Protein AF-A0A2E3D069-F1 (afdb_monomer_lite)

Foldseek 3Di:
DADDPVRLLVQLVDPVSVVCQVPDDVVSCVHPDPLSNLVSVLVVLVVLLVVLVVVLVVLQVLLVVLLVVLVVVQVVVVVVVDPDWQWHWDWDQDVNDIDTFIWGWDQDPVRDTDTDTDDADPLGHDLVSLVVRTPDDVNSVSVVVSRVSVSVSNVVSVVSVVVSVVSCPPPSNPDDSDD

Structure (mmCIF, N/CA/C/O backbone):
data_AF-A0A2E3D069-F1
#
_entry.id   AF-A0A2E3D069-F1
#
loop_
_atom_site.group_PDB
_atom_site.id
_atom_site.type_symbol
_atom_site.label_atom_id
_atom_site.label_alt_id
_atom_site.label_comp_id
_atom_site.label_asym_id
_atom_site.label_entity_id
_atom_site.label_seq_id
_atom_site.pdbx_PDB_ins_code
_atom_site.Cartn_x
_atom_site.Cartn_y
_atom_site.Cartn_z
_atom_site.occupancy
_atom_site.B_iso_or_equiv
_atom_site.auth_seq_id
_atom_site.auth_comp_id
_atom_site.auth_asym_id
_atom_site.auth_atom_id
_atom_site.pdbx_PDB_model_num
ATOM 1 N N . MET A 1 1 ? -34.847 3.005 33.069 1.00 53.94 1 MET A N 1
ATOM 2 C CA . MET A 1 1 ? -35.189 2.008 32.032 1.00 53.94 1 MET A CA 1
ATOM 3 C C . MET A 1 1 ? -33.927 1.228 31.730 1.00 53.94 1 MET A C 1
ATOM 5 O O . MET A 1 1 ? -32.930 1.850 31.401 1.00 53.94 1 MET A O 1
ATOM 9 N N . THR A 1 2 ? -33.931 -0.090 31.903 1.00 64.56 2 THR A N 1
ATOM 10 C CA . THR A 1 2 ? -32.819 -0.951 31.477 1.00 64.56 2 THR A CA 1
ATOM 11 C C . THR A 1 2 ? -32.948 -1.209 29.981 1.00 64.56 2 THR A C 1
ATOM 13 O O . THR A 1 2 ? -33.916 -1.840 29.565 1.00 64.56 2 THR A O 1
ATOM 16 N N . LEU A 1 3 ? -32.005 -0.697 29.188 1.00 68.12 3 LEU A N 1
ATOM 17 C CA . LEU A 1 3 ? -31.905 -1.015 27.762 1.00 68.12 3 LEU A CA 1
ATOM 18 C C . LEU A 1 3 ? -31.571 -2.502 27.604 1.00 68.12 3 LEU A C 1
ATOM 20 O O . LEU A 1 3 ? -30.709 -3.021 28.317 1.00 68.12 3 LEU A O 1
ATOM 24 N N . SER A 1 4 ? -32.230 -3.189 26.675 1.00 77.75 4 SER A N 1
ATOM 25 C CA . SER A 1 4 ? -31.816 -4.539 26.291 1.00 77.75 4 SER A CA 1
ATOM 26 C C . SER A 1 4 ? -30.457 -4.510 25.576 1.00 77.75 4 SER A C 1
ATOM 28 O O . SER A 1 4 ? -30.042 -3.493 25.013 1.00 77.75 4 SER A O 1
ATOM 30 N N . ASN A 1 5 ? -29.757 -5.648 25.551 1.00 73.38 5 ASN A N 1
ATOM 31 C CA . ASN A 1 5 ? -28.465 -5.758 24.865 1.00 73.38 5 ASN A CA 1
ATOM 32 C C . ASN A 1 5 ? -28.565 -5.474 23.353 1.00 73.38 5 ASN A C 1
ATOM 34 O O . ASN A 1 5 ? -27.615 -4.961 22.767 1.00 73.38 5 ASN A O 1
ATOM 38 N N . GLU A 1 6 ? -29.692 -5.789 22.708 1.00 77.88 6 GLU A N 1
ATOM 39 C CA . GLU A 1 6 ? -29.909 -5.493 21.284 1.00 77.88 6 GLU A CA 1
ATOM 40 C C . GLU A 1 6 ? -30.123 -3.999 21.034 1.00 77.88 6 GLU A C 1
ATOM 42 O O . GLU A 1 6 ? -29.502 -3.436 20.130 1.00 77.88 6 GLU A O 1
ATOM 47 N N . GLU A 1 7 ? -30.924 -3.332 21.867 1.00 78.56 7 GLU A N 1
ATOM 48 C CA . GLU A 1 7 ? -31.141 -1.883 21.782 1.00 78.56 7 GLU A CA 1
ATOM 49 C C . GLU A 1 7 ? -29.843 -1.113 22.033 1.00 78.56 7 GLU A C 1
ATOM 51 O O . GLU A 1 7 ? -29.509 -0.190 21.286 1.00 78.56 7 GLU A O 1
ATOM 56 N N . LEU A 1 8 ? -29.068 -1.535 23.037 1.00 79.88 8 LEU A N 1
ATOM 57 C CA . LEU A 1 8 ? -27.784 -0.922 23.349 1.00 79.88 8 LEU A CA 1
ATOM 58 C C . LEU A 1 8 ? -26.775 -1.129 22.208 1.00 79.88 8 LEU A C 1
ATOM 60 O O . LEU A 1 8 ? -26.108 -0.176 21.815 1.00 79.88 8 LEU A O 1
ATOM 64 N N . ASN A 1 9 ? -26.721 -2.313 21.590 1.00 78.69 9 ASN A N 1
ATOM 65 C CA . ASN A 1 9 ? -25.898 -2.537 20.394 1.00 78.69 9 ASN A CA 1
ATOM 66 C C . ASN A 1 9 ? -26.333 -1.660 19.209 1.00 78.69 9 ASN A C 1
ATOM 68 O O . ASN A 1 9 ? -25.482 -1.141 18.484 1.00 78.69 9 ASN A O 1
ATOM 72 N N . GLY A 1 10 ? -27.638 -1.467 19.003 1.00 80.81 10 GLY A N 1
ATOM 73 C CA . GLY A 1 10 ? -28.161 -0.577 17.963 1.00 80.81 10 GLY A CA 1
ATOM 74 C C . GLY A 1 10 ? -27.783 0.890 18.186 1.00 80.81 10 GLY A C 1
ATOM 75 O O . GLY A 1 10 ? -27.495 1.604 17.226 1.00 80.81 10 GLY A O 1
ATOM 76 N N . ILE A 1 11 ? -27.734 1.332 19.446 1.00 82.19 11 ILE A N 1
ATOM 77 C CA . ILE A 1 11 ? -27.280 2.675 19.828 1.00 82.19 11 ILE A CA 1
ATOM 78 C C . ILE A 1 11 ? -25.766 2.816 19.636 1.00 82.19 11 ILE A C 1
ATOM 80 O O . ILE A 1 11 ? -25.322 3.793 19.044 1.00 82.19 11 ILE A O 1
ATOM 84 N N . LEU A 1 12 ? -24.974 1.841 20.091 1.00 83.19 12 LEU A N 1
ATOM 85 C CA . LEU A 1 12 ? -23.509 1.901 20.038 1.00 83.19 12 LEU A CA 1
ATOM 86 C C . LEU A 1 12 ? -22.947 1.817 18.608 1.00 83.19 12 LEU A C 1
ATOM 88 O O . LEU A 1 12 ? -21.866 2.339 18.351 1.00 83.19 12 LEU A O 1
ATOM 92 N N . ASN A 1 13 ? -23.676 1.209 17.666 1.00 82.56 13 ASN A N 1
ATOM 93 C CA . ASN A 1 13 ? -23.287 1.176 16.251 1.00 82.56 13 ASN A CA 1
ATOM 94 C C . ASN A 1 13 ? -23.649 2.462 15.475 1.00 82.56 13 ASN A C 1
ATOM 96 O O . ASN A 1 13 ? -23.194 2.630 14.343 1.00 82.56 13 ASN A O 1
ATOM 100 N N . ASP A 1 14 ? -24.433 3.373 16.061 1.00 87.00 14 ASP A N 1
ATOM 101 C CA . ASP A 1 14 ? -24.798 4.665 15.470 1.00 87.00 14 ASP A CA 1
ATOM 102 C C . ASP A 1 14 ? -24.147 5.807 16.261 1.00 87.00 14 ASP A C 1
ATOM 104 O O . ASP A 1 14 ? -24.559 6.138 17.373 1.00 87.00 14 ASP A O 1
ATOM 108 N N . GLY A 1 15 ? -23.148 6.460 15.662 1.00 84.25 15 GLY A N 1
ATOM 109 C CA . GLY A 1 15 ? -22.384 7.520 16.324 1.00 84.25 15 GLY A CA 1
ATOM 110 C C . GLY A 1 15 ? -23.232 8.689 16.841 1.00 84.25 15 GLY A C 1
ATOM 111 O O . GLY A 1 15 ? -22.869 9.297 17.845 1.00 84.25 15 GLY A O 1
ATOM 112 N N . ARG A 1 16 ? -24.381 8.991 16.216 1.00 88.44 16 ARG A N 1
ATOM 113 C CA . ARG A 1 16 ? -25.272 10.069 16.681 1.00 88.44 16 ARG A CA 1
ATOM 114 C C . ARG A 1 16 ? -26.056 9.649 17.918 1.00 88.44 16 ARG A C 1
ATOM 116 O O . ARG A 1 16 ? -26.187 10.434 18.852 1.00 88.44 16 ARG A O 1
ATOM 123 N N . LYS A 1 17 ? -26.552 8.409 17.943 1.00 89.25 17 LYS A N 1
ATOM 124 C CA . LYS A 1 17 ? -27.275 7.864 19.102 1.00 89.25 17 LYS A CA 1
ATOM 125 C C . LYS A 1 17 ? -26.336 7.629 20.281 1.00 89.25 17 LYS A C 1
ATOM 127 O O . LYS A 1 17 ? -26.701 7.939 21.411 1.00 89.25 17 LYS A O 1
ATOM 132 N N . ALA A 1 18 ? -25.125 7.138 20.017 1.00 88.31 18 ALA A N 1
ATOM 133 C CA . ALA A 1 18 ? -24.091 6.975 21.031 1.00 88.31 18 ALA A CA 1
ATOM 134 C C . ALA A 1 18 ? -23.727 8.317 21.690 1.00 88.31 18 ALA A C 1
ATOM 136 O O . ALA A 1 18 ? -23.640 8.382 22.915 1.00 88.31 18 ALA A O 1
ATOM 137 N N . LEU A 1 19 ? -23.585 9.392 20.901 1.00 90.38 19 LEU A N 1
ATOM 138 C CA . LEU A 1 19 ? -23.349 10.742 21.422 1.00 90.38 19 LEU A CA 1
ATOM 139 C C . LEU A 1 19 ? -24.520 11.239 22.280 1.00 90.38 19 LEU A C 1
ATOM 141 O O . LEU A 1 19 ? -24.304 11.668 23.408 1.00 90.38 19 LEU A O 1
ATOM 145 N N . ALA A 1 20 ? -25.756 11.114 21.787 1.00 90.31 20 ALA A N 1
ATOM 146 C CA . ALA A 1 20 ? -26.941 11.533 22.534 1.00 90.31 20 ALA A CA 1
ATOM 147 C C . ALA A 1 20 ? -27.056 10.813 23.892 1.00 90.31 20 ALA A C 1
ATOM 149 O O . ALA A 1 20 ? -27.319 11.448 24.910 1.00 90.31 20 ALA A O 1
ATOM 150 N N . LEU A 1 21 ? -26.788 9.502 23.937 1.00 89.25 21 LEU A N 1
ATOM 151 C CA . LEU A 1 21 ? -26.769 8.734 25.188 1.00 89.25 21 LEU A CA 1
ATOM 152 C C . LEU A 1 21 ? -25.611 9.156 26.115 1.00 89.25 21 LEU A C 1
ATOM 154 O O . LEU A 1 21 ? -25.769 9.202 27.341 1.00 89.25 21 LEU A O 1
ATOM 158 N N . ALA A 1 22 ? -24.446 9.482 25.549 1.00 89.19 22 ALA A N 1
ATOM 159 C CA . ALA A 1 22 ? -23.298 9.973 26.307 1.00 89.19 22 ALA A CA 1
ATOM 160 C C . ALA A 1 22 ? -23.571 11.339 26.965 1.00 89.19 22 ALA A C 1
ATOM 162 O O . ALA A 1 22 ? -23.130 11.556 28.093 1.00 89.19 22 ALA A O 1
ATOM 163 N N . GLU A 1 23 ? -24.340 12.214 26.313 1.00 92.31 23 GLU A N 1
ATOM 164 C CA . GLU A 1 23 ? -24.699 13.556 26.803 1.00 92.31 23 GLU A CA 1
ATOM 165 C C . GLU A 1 23 ? -25.976 13.596 27.665 1.00 92.31 23 GLU A C 1
ATOM 167 O O . GLU A 1 23 ? -26.232 14.595 28.333 1.00 92.31 23 GLU A O 1
ATOM 172 N N . ALA A 1 24 ? -26.757 12.509 27.700 1.00 89.44 24 ALA A N 1
ATOM 173 C CA . ALA A 1 24 ? -28.020 12.407 28.441 1.00 89.44 24 ALA A CA 1
ATOM 174 C C . ALA A 1 24 ? -27.886 12.616 29.971 1.00 89.44 24 ALA A C 1
ATOM 176 O O . ALA A 1 24 ? -26.787 12.742 30.529 1.00 89.44 24 ALA A O 1
ATOM 177 N N . HIS A 1 25 ? -28.995 12.609 30.714 1.00 90.38 25 HIS A N 1
ATOM 178 C CA . HIS A 1 25 ? -28.912 12.637 32.176 1.00 90.38 25 HIS A CA 1
ATOM 179 C C . HIS A 1 25 ? -28.364 11.301 32.726 1.00 90.38 25 HIS A C 1
ATOM 181 O O . HIS A 1 25 ? -28.522 10.244 32.115 1.00 90.38 25 HIS A O 1
ATOM 187 N N . HIS A 1 26 ? -27.722 11.300 33.905 1.00 86.06 26 HIS A N 1
ATOM 188 C CA . HIS A 1 26 ? -27.124 10.081 34.489 1.00 86.06 26 HIS A CA 1
ATOM 189 C C . HIS A 1 26 ? -28.125 8.917 34.613 1.00 86.06 26 HIS A C 1
ATOM 191 O O . HIS A 1 26 ? -27.768 7.767 34.363 1.00 86.06 26 HIS A O 1
ATOM 197 N N . SER A 1 27 ? -29.385 9.224 34.928 1.00 86.12 27 SER A N 1
ATOM 198 C CA . SER A 1 27 ? -30.487 8.256 35.027 1.00 86.12 27 SER A CA 1
ATOM 199 C C . SER A 1 27 ? -30.770 7.500 33.724 1.00 86.12 27 SER A C 1
ATOM 201 O O . SER A 1 27 ? -31.282 6.386 33.763 1.00 86.12 27 SER A O 1
ATOM 203 N N . GLU A 1 28 ? -30.439 8.084 32.573 1.00 81.44 28 GLU A N 1
ATOM 204 C CA . GLU A 1 28 ? -30.635 7.476 31.250 1.00 81.44 28 GLU A CA 1
ATOM 205 C C . GLU A 1 28 ? -29.470 6.555 30.862 1.00 81.44 28 GLU A C 1
ATOM 207 O O . GLU A 1 28 ? -29.639 5.636 30.065 1.00 81.44 28 GLU A O 1
ATOM 212 N N . ARG A 1 29 ? -28.297 6.743 31.480 1.00 86.56 29 ARG A N 1
ATOM 213 C CA . ARG A 1 29 ? -27.140 5.838 31.358 1.00 86.56 29 ARG A CA 1
ATOM 214 C C . ARG A 1 29 ? -27.115 4.734 32.413 1.00 86.56 29 ARG A C 1
ATOM 216 O O . ARG A 1 29 ? -26.281 3.833 32.331 1.00 86.56 29 ARG A O 1
ATOM 223 N N . GLN A 1 30 ? -27.993 4.811 33.411 1.00 77.25 30 GLN A N 1
ATOM 224 C CA . GLN A 1 30 ? -28.073 3.901 34.552 1.00 77.25 30 GLN A CA 1
ATOM 225 C C . GLN A 1 30 ? -28.568 2.517 34.081 1.00 77.25 30 GLN A C 1
ATOM 227 O O . GLN A 1 30 ? -29.752 2.198 34.135 1.00 77.25 30 GLN A O 1
ATOM 232 N N . GLY A 1 31 ? -27.662 1.717 33.520 1.00 76.38 31 GLY A N 1
ATOM 233 C CA . GLY A 1 31 ? -27.977 0.442 32.864 1.00 76.38 31 GLY A CA 1
ATOM 234 C C . GLY A 1 31 ? -27.112 0.131 31.642 1.00 76.38 31 GLY A C 1
ATOM 235 O O . GLY A 1 31 ? -27.173 -0.980 31.128 1.00 76.38 31 GLY A O 1
ATOM 236 N N . VAL A 1 32 ? -26.287 1.078 31.185 1.00 83.44 32 VAL A N 1
ATOM 237 C CA . VAL A 1 32 ? -25.289 0.819 30.142 1.00 83.44 32 VAL A CA 1
ATOM 238 C C . VAL A 1 32 ? -24.154 -0.015 30.731 1.00 83.44 32 VAL A C 1
ATOM 240 O O . VAL A 1 32 ? -23.430 0.447 31.614 1.00 83.44 32 VAL A O 1
ATOM 243 N N . ASP A 1 33 ? -23.978 -1.237 30.229 1.00 85.38 33 ASP A N 1
ATOM 244 C CA . ASP A 1 33 ? -22.844 -2.078 30.606 1.00 85.38 33 ASP A CA 1
ATOM 245 C C . ASP A 1 33 ? -21.545 -1.529 29.996 1.00 85.38 33 ASP A C 1
ATOM 247 O O . ASP A 1 33 ? -21.330 -1.564 28.782 1.00 85.38 33 ASP A O 1
ATOM 251 N N . TYR A 1 34 ? -20.649 -1.052 30.860 1.00 85.31 34 TYR A N 1
ATOM 252 C CA . TYR A 1 34 ? -19.319 -0.590 30.475 1.00 85.31 34 TYR A CA 1
ATOM 253 C C . TYR A 1 34 ? -18.534 -1.650 29.687 1.00 85.31 34 TYR A C 1
ATOM 255 O O . TYR A 1 34 ? -17.871 -1.309 28.705 1.00 85.31 34 TYR A O 1
ATOM 263 N N . LYS A 1 35 ? -18.621 -2.934 30.066 1.00 87.19 35 LYS A N 1
ATOM 264 C CA . LYS A 1 35 ? -17.907 -4.006 29.357 1.00 87.19 35 LYS A CA 1
ATOM 265 C C . LYS A 1 35 ? -18.380 -4.113 27.911 1.00 87.19 35 LYS A C 1
ATOM 267 O O . LYS A 1 35 ? -17.556 -4.304 27.015 1.00 87.19 35 LYS A O 1
ATOM 272 N N . LEU A 1 36 ? -19.681 -3.943 27.672 1.00 84.44 36 LEU A N 1
ATOM 273 C CA . LEU A 1 36 ? -20.240 -3.937 26.324 1.00 84.44 36 LEU A CA 1
ATOM 274 C C . LEU A 1 36 ? -19.718 -2.749 25.505 1.00 84.44 36 LEU A C 1
ATOM 276 O O . LEU A 1 36 ? -19.298 -2.945 24.369 1.00 84.44 36 LEU A O 1
ATOM 280 N N . VAL A 1 37 ? -19.651 -1.547 26.087 1.00 87.12 37 VAL A N 1
ATOM 281 C CA . VAL A 1 37 ? -19.102 -0.353 25.412 1.00 87.12 37 VAL A CA 1
ATOM 282 C C . VAL A 1 37 ? -17.645 -0.565 24.985 1.00 87.12 37 VAL A C 1
ATOM 284 O O . VAL A 1 37 ? -17.279 -0.271 23.843 1.00 87.12 37 VAL A O 1
ATOM 287 N N . VAL A 1 38 ? -16.805 -1.122 25.865 1.00 89.25 38 VAL A N 1
ATOM 288 C CA . VAL A 1 38 ? -15.404 -1.436 25.528 1.00 89.25 38 VAL A CA 1
ATOM 289 C C . VAL A 1 38 ? -15.331 -2.493 24.425 1.00 89.25 38 VAL A C 1
ATOM 291 O O . VAL A 1 38 ? -14.567 -2.331 23.474 1.00 89.25 38 VAL A O 1
ATOM 294 N N . LYS A 1 39 ? -16.150 -3.547 24.509 1.00 86.88 39 LYS A N 1
ATOM 295 C CA . LYS A 1 39 ? -16.194 -4.631 23.518 1.00 86.88 39 LYS A CA 1
ATOM 296 C C . LYS A 1 39 ? -16.620 -4.136 22.136 1.00 86.88 39 LYS A C 1
ATOM 298 O O . LYS A 1 39 ? -16.002 -4.520 21.143 1.00 86.88 39 LYS A O 1
ATOM 303 N N . GLU A 1 40 ? -17.618 -3.257 22.058 1.00 87.00 40 GLU A N 1
ATOM 304 C CA . GLU A 1 40 ? -18.020 -2.628 20.795 1.00 87.00 40 GLU A CA 1
ATOM 305 C C . GLU A 1 40 ? -16.925 -1.709 20.248 1.00 87.00 40 GLU A C 1
ATOM 307 O O . GLU A 1 40 ? -16.587 -1.790 19.066 1.00 87.00 40 GLU A O 1
ATOM 312 N N . THR A 1 41 ? -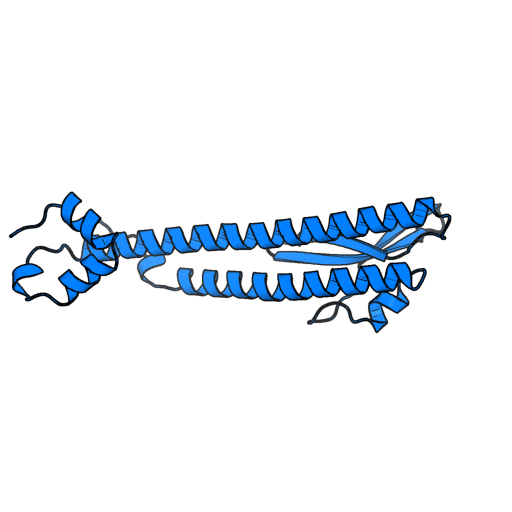16.268 -0.928 21.109 1.00 89.44 41 THR A N 1
ATOM 313 C CA . THR A 1 41 ? -15.121 -0.104 20.698 1.00 89.44 41 THR A CA 1
ATOM 314 C C . THR A 1 41 ? -13.992 -0.975 20.131 1.00 89.44 41 THR A C 1
ATOM 316 O O . THR A 1 41 ? -13.462 -0.696 19.055 1.00 89.44 41 THR A O 1
ATOM 319 N N . GLN A 1 42 ? -13.660 -2.089 20.791 1.00 91.12 42 GLN A N 1
ATOM 320 C CA . GLN A 1 42 ? -12.662 -3.045 20.310 1.00 91.12 42 GLN A CA 1
ATOM 321 C C . GLN A 1 42 ? -13.064 -3.663 18.962 1.00 91.12 42 GLN A C 1
ATOM 323 O O . GLN A 1 42 ? -12.225 -3.776 18.064 1.00 91.12 42 GLN A O 1
ATOM 328 N N . ARG A 1 43 ? -14.340 -4.033 18.779 1.00 89.38 43 ARG A N 1
ATOM 329 C CA . ARG A 1 43 ? -14.867 -4.526 17.493 1.00 89.38 43 ARG A CA 1
ATOM 330 C C . ARG A 1 43 ? -14.704 -3.486 16.387 1.00 89.38 43 ARG A C 1
ATOM 332 O O . ARG A 1 43 ? -14.252 -3.839 15.298 1.00 89.38 43 ARG A O 1
ATOM 339 N N . MET A 1 44 ? -15.017 -2.218 16.656 1.00 91.00 44 MET A N 1
ATOM 340 C CA . MET A 1 44 ? -14.825 -1.128 15.695 1.00 91.00 44 MET A CA 1
ATOM 341 C C . MET A 1 44 ? -13.350 -0.966 15.317 1.00 91.00 44 MET A C 1
ATOM 343 O O . MET A 1 44 ? -13.029 -0.922 14.132 1.00 91.00 44 MET A O 1
ATOM 347 N N . LEU A 1 45 ? -12.435 -0.961 16.290 1.00 93.62 45 LEU A N 1
ATOM 348 C CA . LEU A 1 45 ? -10.998 -0.857 16.017 1.00 93.62 45 LEU A CA 1
ATOM 349 C C . LEU A 1 45 ? -10.468 -2.046 15.196 1.00 93.62 45 LEU A C 1
ATOM 351 O O . LEU A 1 45 ? -9.684 -1.843 14.267 1.00 93.62 45 LEU A O 1
ATOM 355 N N . LYS A 1 46 ? -10.923 -3.277 15.482 1.00 92.62 46 LYS A N 1
ATOM 356 C CA . LYS A 1 46 ? -10.588 -4.480 14.693 1.00 92.62 46 LYS A CA 1
ATOM 357 C C . LYS A 1 46 ? -11.085 -4.362 13.247 1.00 92.62 46 LYS A C 1
ATOM 359 O O . LYS A 1 46 ? -10.313 -4.613 12.323 1.00 92.62 46 LYS A O 1
ATOM 364 N N . ARG A 1 47 ? -12.317 -3.879 13.036 1.00 93.50 47 ARG A N 1
ATOM 365 C CA . ARG A 1 47 ? -12.849 -3.591 11.689 1.00 93.50 47 ARG A CA 1
ATOM 366 C C . ARG A 1 47 ? -12.004 -2.546 10.957 1.00 93.50 47 ARG A C 1
ATOM 368 O O . ARG A 1 47 ? -11.709 -2.729 9.780 1.00 93.50 47 ARG A O 1
ATOM 375 N N . ILE A 1 48 ? -11.577 -1.475 11.630 1.00 95.62 48 ILE A N 1
ATOM 376 C CA . ILE A 1 48 ? -10.712 -0.455 11.014 1.00 95.62 48 ILE A CA 1
ATOM 377 C C . ILE A 1 48 ? -9.347 -1.055 10.628 1.00 95.62 48 ILE A C 1
ATOM 379 O O . ILE A 1 48 ? -8.874 -0.794 9.523 1.00 95.62 48 ILE A O 1
ATOM 383 N N . ASP A 1 49 ? -8.726 -1.895 11.470 1.00 96.12 49 ASP A N 1
ATOM 384 C CA . ASP A 1 49 ? -7.477 -2.601 11.115 1.00 96.12 49 ASP A CA 1
ATOM 385 C C . ASP A 1 49 ? -7.645 -3.463 9.854 1.00 96.12 49 ASP A C 1
ATOM 387 O O . ASP A 1 49 ? -6.775 -3.448 8.982 1.00 96.12 49 ASP A O 1
ATOM 391 N N . GLU A 1 50 ? -8.764 -4.176 9.715 1.00 96.25 50 GLU A N 1
ATOM 392 C CA . GLU A 1 50 ? -9.077 -4.963 8.515 1.00 96.25 50 GLU A CA 1
ATOM 393 C C . GLU A 1 50 ? -9.253 -4.090 7.267 1.00 96.25 50 GLU A C 1
ATOM 395 O O . GLU A 1 50 ? -8.689 -4.404 6.214 1.00 96.25 50 GLU A O 1
ATOM 400 N N . GLN A 1 51 ? -9.964 -2.962 7.376 1.00 97.44 51 GLN A N 1
ATOM 401 C CA . GLN A 1 51 ? -10.104 -2.023 6.259 1.00 97.44 51 GLN A CA 1
ATOM 402 C C . GLN A 1 51 ? -8.754 -1.415 5.856 1.00 97.44 51 GLN A C 1
ATOM 404 O O . GLN A 1 51 ? -8.469 -1.297 4.666 1.00 97.44 51 GLN A O 1
ATOM 409 N N . LEU A 1 52 ? -7.877 -1.104 6.816 1.00 98.00 52 LEU A N 1
ATOM 410 C CA . LEU A 1 52 ? -6.523 -0.622 6.528 1.00 98.00 52 LEU A CA 1
ATOM 411 C C . LEU A 1 52 ? -5.648 -1.696 5.868 1.00 98.00 52 LEU A C 1
ATOM 413 O O . LEU A 1 52 ? -4.916 -1.378 4.931 1.00 98.00 52 LEU A O 1
ATOM 417 N N . LYS A 1 53 ? -5.747 -2.971 6.282 1.00 96.62 53 LYS A N 1
ATOM 418 C CA . LYS A 1 53 ? -5.089 -4.090 5.570 1.00 96.62 53 LYS A CA 1
ATOM 419 C C . LYS A 1 53 ? -5.549 -4.152 4.119 1.00 96.62 53 LYS A C 1
ATOM 421 O O . LYS A 1 53 ? -4.721 -4.281 3.220 1.00 96.62 53 LYS A O 1
ATOM 426 N N . ARG A 1 54 ? -6.861 -4.046 3.890 1.00 97.62 54 ARG A N 1
ATOM 427 C CA . ARG A 1 54 ? -7.436 -4.066 2.544 1.00 97.62 54 ARG A CA 1
ATOM 428 C C . ARG A 1 54 ? -6.953 -2.877 1.717 1.00 97.62 54 ARG A C 1
ATOM 430 O O . ARG A 1 54 ? -6.505 -3.083 0.596 1.00 97.62 54 ARG A O 1
ATOM 437 N N . ALA A 1 55 ? -6.961 -1.669 2.277 1.00 98.00 55 ALA A N 1
ATOM 438 C CA . ALA A 1 55 ? -6.441 -0.473 1.617 1.00 98.00 55 ALA A CA 1
ATOM 439 C C . ALA A 1 55 ? -4.957 -0.623 1.236 1.00 98.00 55 ALA A C 1
ATOM 441 O O . ALA A 1 55 ? -4.571 -0.275 0.124 1.00 98.00 55 ALA A O 1
ATOM 442 N N . TYR A 1 56 ? -4.136 -1.219 2.109 1.00 98.00 56 TYR A N 1
ATOM 443 C CA . TYR A 1 56 ? -2.733 -1.516 1.804 1.00 98.00 56 TYR A CA 1
ATOM 444 C C . TYR A 1 56 ? -2.582 -2.488 0.621 1.00 98.00 56 TYR A C 1
ATOM 446 O O . TYR A 1 56 ? -1.717 -2.307 -0.233 1.00 98.00 56 TYR A O 1
ATOM 454 N N . MET A 1 57 ? -3.439 -3.511 0.539 1.00 97.75 57 MET A N 1
ATOM 455 C CA . MET A 1 57 ? -3.445 -4.456 -0.588 1.00 97.75 57 MET A CA 1
ATOM 456 C C . MET A 1 57 ? -3.951 -3.831 -1.883 1.00 97.75 57 MET A C 1
ATOM 458 O O . MET A 1 57 ? -3.447 -4.174 -2.948 1.00 97.75 57 MET A O 1
ATOM 462 N N . LEU A 1 58 ? -4.865 -2.864 -1.806 1.00 98.00 58 LEU A N 1
ATOM 463 C CA . LEU A 1 58 ? -5.255 -2.072 -2.970 1.00 98.00 58 LEU A CA 1
ATOM 464 C C . LEU A 1 58 ? -4.096 -1.203 -3.474 1.00 98.00 58 LEU A C 1
ATOM 466 O O . LEU A 1 58 ? -3.882 -1.159 -4.676 1.00 98.00 58 LEU A O 1
ATOM 470 N N . SER A 1 59 ? -3.280 -0.614 -2.592 1.00 98.06 59 SER A N 1
ATOM 471 C CA . SER A 1 59 ? -2.040 0.067 -3.005 1.00 98.06 59 SER A CA 1
ATOM 472 C C . SER A 1 59 ? -1.041 -0.874 -3.691 1.00 98.06 59 SER A C 1
ATOM 474 O O . SER A 1 59 ? -0.318 -0.462 -4.595 1.00 98.06 59 SER A O 1
ATOM 476 N N . TYR A 1 60 ? -0.984 -2.146 -3.281 1.00 98.19 60 TYR A N 1
ATOM 477 C CA . TYR A 1 60 ? -0.148 -3.144 -3.955 1.00 98.19 60 TYR A CA 1
ATOM 478 C C . TYR A 1 60 ? -0.684 -3.499 -5.346 1.00 98.19 60 TYR A C 1
ATOM 480 O O . TYR A 1 60 ? 0.093 -3.558 -6.297 1.00 98.19 60 TYR A O 1
ATOM 488 N N . LEU A 1 61 ? -1.998 -3.707 -5.468 1.00 98.12 61 LEU A N 1
ATOM 489 C CA . LEU A 1 61 ? -2.655 -3.952 -6.752 1.00 98.12 61 LEU A CA 1
ATOM 490 C C . LEU A 1 61 ? -2.482 -2.763 -7.701 1.00 98.12 61 LEU A C 1
ATOM 492 O O . LEU A 1 61 ? -2.133 -2.948 -8.856 1.00 98.12 61 LEU A O 1
ATOM 496 N N . GLU A 1 62 ? -2.642 -1.547 -7.193 1.00 98.19 62 GLU A N 1
ATOM 497 C CA . GLU A 1 62 ? -2.417 -0.318 -7.948 1.00 98.19 62 GLU A CA 1
ATOM 498 C C . GLU A 1 62 ? -0.983 -0.246 -8.498 1.00 98.19 62 GLU A C 1
ATOM 500 O O . GLU A 1 62 ? -0.784 0.034 -9.675 1.00 98.19 62 GLU A O 1
ATOM 505 N N . ALA A 1 63 ? 0.028 -0.576 -7.686 1.00 98.12 63 ALA A N 1
ATOM 506 C CA . ALA A 1 63 ? 1.407 -0.648 -8.168 1.00 98.12 63 ALA A CA 1
ATOM 507 C C . ALA A 1 63 ? 1.595 -1.727 -9.249 1.00 98.12 63 ALA A C 1
ATOM 509 O O . ALA A 1 63 ? 2.372 -1.522 -10.177 1.00 98.12 63 ALA A O 1
ATOM 510 N N . LYS A 1 64 ? 0.891 -2.864 -9.153 1.00 98.12 64 LYS A N 1
ATOM 511 C CA . LYS A 1 64 ? 0.893 -3.892 -10.203 1.00 98.12 64 LYS A CA 1
ATOM 512 C C . LYS A 1 64 ? 0.296 -3.372 -11.509 1.00 98.12 64 LYS A C 1
ATOM 514 O O . LYS A 1 64 ? 0.947 -3.540 -12.527 1.00 98.12 64 LYS A O 1
ATOM 519 N N . CYS A 1 65 ? -0.833 -2.667 -11.467 1.00 98.06 65 CYS A N 1
ATOM 520 C CA . CYS A 1 65 ? -1.433 -2.053 -12.654 1.00 98.06 65 CYS A CA 1
ATOM 521 C C . CYS A 1 65 ? -0.450 -1.120 -13.378 1.00 98.06 65 CYS A C 1
ATOM 523 O O . CYS A 1 65 ? -0.201 -1.316 -14.559 1.00 98.06 65 CYS A O 1
ATOM 525 N N . TYR A 1 66 ? 0.202 -0.192 -12.667 1.00 97.75 66 TYR A N 1
ATOM 526 C CA . TYR A 1 66 ? 1.213 0.683 -13.286 1.00 97.75 66 TYR A CA 1
ATOM 527 C C . TYR A 1 66 ? 2.439 -0.083 -13.807 1.00 97.75 66 TYR A C 1
ATOM 529 O O . TYR A 1 66 ? 3.070 0.319 -14.783 1.00 97.75 66 TYR A O 1
ATOM 537 N N . CYS A 1 67 ? 2.804 -1.194 -13.159 1.00 96.88 67 CYS A N 1
ATOM 538 C CA . CYS A 1 67 ? 3.850 -2.077 -13.665 1.00 96.88 67 CYS A CA 1
ATOM 539 C C . CYS A 1 67 ? 3.438 -2.714 -14.992 1.00 96.88 67 CYS A C 1
ATOM 541 O O . CYS A 1 67 ? 4.252 -2.765 -15.908 1.00 96.88 67 CYS A O 1
ATOM 543 N N . ASP A 1 68 ? 2.204 -3.203 -15.081 1.00 96.00 68 ASP A N 1
ATOM 544 C CA . ASP A 1 68 ? 1.670 -3.859 -16.269 1.00 96.00 68 ASP A CA 1
ATOM 545 C C . ASP A 1 68 ? 1.536 -2.848 -17.420 1.00 96.00 68 ASP A C 1
ATOM 547 O O . ASP A 1 68 ? 2.059 -3.105 -18.501 1.00 96.00 68 ASP A O 1
ATOM 551 N N . GLU A 1 69 ? 1.009 -1.646 -17.157 1.00 94.88 69 GLU A N 1
ATOM 552 C CA . GLU A 1 69 ? 0.960 -0.532 -18.121 1.00 94.88 69 GLU A CA 1
ATOM 553 C C . GLU A 1 69 ? 2.352 -0.176 -18.668 1.00 94.88 69 GLU A C 1
ATOM 555 O O . GLU A 1 69 ? 2.534 -0.011 -19.876 1.00 94.88 69 GLU A O 1
ATOM 560 N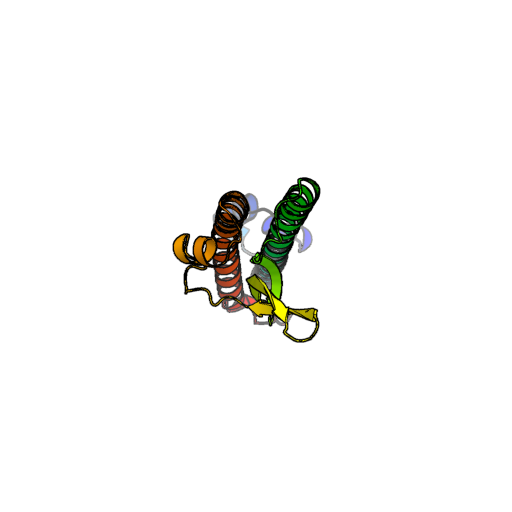 N . TYR A 1 70 ? 3.372 -0.116 -17.803 1.00 93.75 70 TYR A N 1
ATOM 561 C CA . TYR A 1 70 ? 4.752 0.113 -18.239 1.00 93.75 70 TYR A CA 1
ATOM 562 C C . TYR A 1 70 ? 5.251 -0.997 -19.177 1.00 93.75 70 TYR A C 1
ATOM 564 O O . TYR A 1 70 ? 5.940 -0.724 -20.161 1.00 93.75 70 TYR A O 1
ATOM 572 N N . LEU A 1 71 ? 4.935 -2.260 -18.876 1.00 91.06 71 LEU A N 1
ATOM 573 C CA . LEU A 1 71 ? 5.356 -3.402 -19.689 1.00 91.06 71 LEU A CA 1
ATOM 574 C C . LEU A 1 71 ? 4.618 -3.459 -21.030 1.00 91.06 71 LEU A C 1
ATOM 576 O O . LEU A 1 71 ? 5.246 -3.754 -22.045 1.00 91.06 71 LEU A O 1
ATOM 580 N N . GLU A 1 72 ? 3.326 -3.143 -21.052 1.00 90.00 72 GLU A N 1
ATOM 581 C CA . GLU A 1 72 ? 2.517 -3.053 -22.271 1.00 90.00 72 GLU A CA 1
ATOM 582 C C . GLU A 1 72 ? 2.989 -1.913 -23.180 1.00 90.00 72 GLU A C 1
ATOM 584 O O . GLU A 1 72 ? 3.248 -2.133 -24.369 1.00 90.00 72 GLU A O 1
ATOM 589 N N . GLY A 1 73 ? 3.208 -0.719 -22.617 1.00 87.50 73 GLY A N 1
ATOM 590 C CA . GLY A 1 73 ? 3.767 0.414 -23.357 1.00 87.50 73 GLY A CA 1
ATOM 591 C C . GLY A 1 73 ? 5.148 0.090 -23.928 1.00 87.50 73 GLY A C 1
ATOM 592 O O . GLY A 1 73 ? 5.451 0.400 -25.078 1.00 87.50 73 GLY A O 1
ATOM 593 N N . LYS A 1 74 ? 5.968 -0.642 -23.167 1.00 83.12 74 LYS A N 1
ATOM 594 C CA . LYS A 1 74 ? 7.290 -1.078 -23.612 1.00 83.12 74 LYS A CA 1
ATOM 595 C C . LYS A 1 74 ? 7.232 -2.106 -24.744 1.00 83.12 74 LYS A C 1
ATOM 597 O O . LYS A 1 74 ? 8.054 -2.038 -25.654 1.00 83.12 74 LYS A O 1
ATOM 602 N N . ASN A 1 75 ? 6.298 -3.054 -24.701 1.00 81.69 75 ASN A N 1
ATOM 603 C CA . ASN A 1 75 ? 6.118 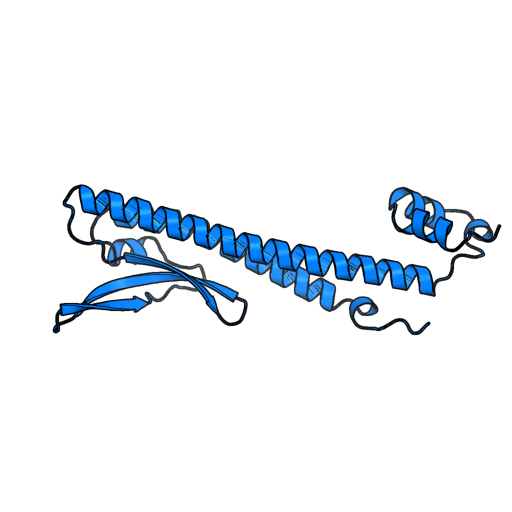-4.013 -25.794 1.00 81.69 75 ASN A CA 1
ATOM 604 C C . ASN A 1 75 ? 5.712 -3.295 -27.089 1.00 81.69 75 ASN A C 1
ATOM 606 O O . ASN A 1 75 ? 6.256 -3.601 -28.145 1.00 81.69 75 ASN A O 1
ATOM 610 N N . SER A 1 76 ? 4.868 -2.266 -26.976 1.00 78.62 76 SER A N 1
ATOM 611 C CA . SER A 1 76 ? 4.435 -1.437 -28.110 1.00 78.62 76 SER A CA 1
ATOM 612 C C . SER A 1 76 ? 5.600 -0.682 -28.771 1.00 78.62 76 SER A C 1
ATOM 614 O O . SER A 1 76 ? 5.626 -0.535 -29.989 1.00 78.62 76 SER A O 1
ATOM 616 N N . LEU A 1 77 ? 6.603 -0.245 -27.995 1.00 72.56 77 LEU A N 1
ATOM 617 C CA . LEU A 1 77 ? 7.848 0.326 -28.539 1.00 72.56 77 LEU A CA 1
ATOM 618 C C . LEU A 1 77 ? 8.699 -0.722 -29.276 1.00 72.56 77 LEU A C 1
ATOM 620 O O . LEU A 1 77 ? 9.350 -0.407 -30.271 1.00 72.56 77 LEU A O 1
ATOM 624 N N . GLY A 1 78 ? 8.681 -1.974 -28.808 1.00 66.50 78 GLY A N 1
ATOM 625 C CA . GLY A 1 78 ? 9.364 -3.088 -29.468 1.00 66.50 78 GLY A CA 1
ATOM 626 C C . GLY A 1 78 ? 8.798 -3.395 -30.858 1.00 66.50 78 GLY A C 1
ATOM 627 O O . GLY A 1 78 ? 9.567 -3.652 -31.784 1.00 66.50 78 GLY A O 1
ATOM 628 N N . ASP A 1 79 ? 7.479 -3.288 -31.026 1.00 67.19 79 ASP A N 1
ATOM 629 C CA . ASP A 1 79 ? 6.797 -3.497 -32.312 1.00 67.19 79 ASP A CA 1
ATOM 630 C C . ASP A 1 79 ? 7.153 -2.424 -33.363 1.00 67.19 79 ASP A C 1
ATOM 632 O O . ASP A 1 79 ? 7.034 -2.661 -34.565 1.00 67.19 79 ASP A O 1
ATOM 636 N N . LEU A 1 80 ? 7.650 -1.262 -32.925 1.00 64.69 80 LEU A N 1
ATOM 637 C CA . LEU A 1 80 ? 8.091 -0.154 -33.782 1.00 64.69 80 LEU A CA 1
ATOM 638 C C . LEU A 1 80 ? 9.561 -0.270 -34.231 1.00 64.69 80 LEU A C 1
ATOM 640 O O . LEU A 1 80 ? 10.059 0.603 -34.940 1.00 64.69 80 LEU A O 1
ATOM 644 N N . GLY A 1 81 ? 10.258 -1.348 -33.856 1.00 58.16 81 GLY A N 1
ATOM 645 C CA . GLY A 1 81 ? 11.638 -1.608 -34.276 1.00 58.16 81 GLY A CA 1
ATOM 646 C C . GLY A 1 81 ? 12.706 -0.847 -33.484 1.00 58.16 81 GLY A C 1
ATOM 647 O O . GLY A 1 81 ? 13.873 -0.859 -33.881 1.00 58.16 81 GLY A O 1
ATOM 648 N N . GLU A 1 82 ? 12.346 -0.209 -32.365 1.00 57.62 82 GLU A N 1
ATOM 649 C CA . GLU A 1 82 ? 13.323 0.434 -31.486 1.00 57.62 82 GLU A CA 1
ATOM 650 C C . GLU A 1 82 ? 14.105 -0.596 -30.657 1.00 57.62 82 GLU A C 1
ATOM 652 O O . GLU A 1 82 ? 13.572 -1.558 -30.098 1.00 57.62 82 GLU A O 1
ATOM 657 N N . SER A 1 83 ? 15.423 -0.401 -30.584 1.00 53.06 83 SER A N 1
ATOM 658 C CA . SER A 1 83 ? 16.344 -1.320 -29.921 1.00 53.06 83 SER A CA 1
ATOM 659 C C . SER A 1 83 ? 16.103 -1.396 -28.410 1.00 53.06 83 SER A C 1
ATOM 661 O O . SER A 1 83 ? 16.189 -0.395 -27.699 1.00 53.06 83 SER A O 1
ATOM 663 N N . TYR A 1 84 ? 15.847 -2.629 -27.960 1.00 55.38 84 TYR A N 1
ATOM 664 C CA . TYR A 1 84 ? 15.722 -3.131 -26.590 1.00 55.38 84 TYR A CA 1
ATOM 665 C C . TYR A 1 84 ? 15.970 -2.115 -25.473 1.00 55.38 84 TYR A C 1
ATOM 667 O O . TYR A 1 84 ? 17.104 -1.806 -25.106 1.00 55.38 84 TYR A O 1
ATOM 675 N N . GLY A 1 85 ? 14.865 -1.702 -24.858 1.00 60.81 85 GLY A N 1
ATOM 676 C CA . GLY A 1 85 ? 14.862 -0.997 -23.593 1.00 60.81 85 GLY A CA 1
ATOM 677 C C . GLY A 1 85 ? 15.544 -1.796 -22.482 1.00 60.81 85 GLY A C 1
ATOM 678 O O . GLY A 1 85 ? 15.203 -2.961 -22.236 1.00 60.81 85 GLY A O 1
ATOM 679 N N . TYR A 1 86 ? 16.504 -1.193 -21.792 1.00 78.06 86 TYR A N 1
ATOM 680 C CA . TYR A 1 86 ? 17.231 -1.856 -20.711 1.00 78.06 86 TYR A CA 1
ATOM 681 C C . TYR A 1 86 ? 16.490 -1.744 -19.377 1.00 78.06 86 TYR A C 1
ATOM 683 O O . TYR A 1 86 ? 16.769 -2.531 -18.475 1.00 78.06 86 TYR A O 1
ATOM 691 N N . LEU A 1 87 ? 15.507 -0.849 -19.244 1.00 89.88 87 LEU A N 1
ATOM 692 C CA . LEU A 1 87 ? 14.744 -0.671 -18.010 1.00 89.88 87 LEU A CA 1
ATOM 693 C C . LEU A 1 87 ? 13.558 -1.623 -17.913 1.00 89.88 87 LEU A C 1
ATOM 695 O O . LEU A 1 87 ? 12.782 -1.819 -18.837 1.00 89.88 87 LEU A O 1
ATOM 699 N N . HIS A 1 88 ? 13.374 -2.240 -16.759 1.00 91.19 88 HIS A N 1
ATOM 700 C CA . HIS A 1 88 ? 12.254 -3.138 -16.532 1.00 91.19 88 HIS A CA 1
ATOM 701 C C . HIS A 1 88 ? 11.642 -2.860 -15.171 1.00 91.19 88 HIS A C 1
ATOM 703 O O . HIS A 1 88 ? 12.304 -3.017 -14.146 1.00 91.19 88 HIS A O 1
ATOM 709 N N . SER A 1 89 ? 10.381 -2.441 -15.173 1.00 94.81 89 SER A N 1
ATOM 710 C CA . SER A 1 89 ? 9.608 -2.224 -13.958 1.00 94.81 89 SER A CA 1
ATOM 711 C C . SER A 1 89 ? 9.218 -3.564 -13.333 1.00 94.81 89 SER A C 1
ATOM 713 O O . SER A 1 89 ? 8.890 -4.520 -14.039 1.00 94.81 89 SER A O 1
ATOM 715 N N . ARG A 1 90 ? 9.299 -3.658 -12.005 1.00 95.56 90 ARG A N 1
ATOM 716 C CA . ARG A 1 90 ? 8.824 -4.797 -11.218 1.00 95.56 90 ARG A CA 1
ATOM 717 C C . ARG A 1 90 ? 8.236 -4.333 -9.901 1.00 95.56 90 ARG A C 1
ATOM 719 O O . ARG A 1 90 ? 8.722 -3.397 -9.272 1.00 95.56 90 ARG A O 1
ATOM 726 N N . VAL A 1 91 ? 7.228 -5.070 -9.454 1.00 97.06 91 VAL A N 1
ATOM 727 C CA . VAL A 1 91 ? 6.572 -4.858 -8.165 1.00 97.06 91 VAL A CA 1
ATOM 728 C C . VAL A 1 91 ? 6.400 -6.198 -7.469 1.00 97.06 91 VAL A C 1
ATOM 730 O O . VAL A 1 91 ? 5.904 -7.154 -8.069 1.00 97.06 91 VAL A O 1
ATOM 733 N N . GLU A 1 92 ? 6.787 -6.275 -6.202 1.00 96.00 92 GLU A N 1
ATOM 734 C CA . GLU A 1 92 ? 6.626 -7.466 -5.364 1.00 96.00 92 GLU A CA 1
ATOM 735 C C . GLU A 1 92 ? 6.294 -7.092 -3.913 1.00 96.00 92 GLU A C 1
ATOM 737 O O . GLU A 1 92 ? 6.446 -5.943 -3.497 1.00 96.00 92 GLU A O 1
ATOM 742 N N . LEU A 1 93 ? 5.832 -8.069 -3.131 1.00 95.12 93 LEU A N 1
ATOM 743 C CA . LEU A 1 93 ? 5.723 -7.940 -1.679 1.00 95.12 93 LEU A CA 1
ATOM 744 C C . LEU A 1 93 ? 6.960 -8.554 -1.026 1.00 95.12 93 LEU A C 1
ATOM 746 O O . LEU A 1 93 ? 7.073 -9.772 -0.906 1.00 95.12 93 LEU A O 1
ATOM 750 N N . ASN A 1 94 ? 7.864 -7.710 -0.539 1.00 92.88 94 ASN A N 1
ATOM 751 C CA . ASN A 1 94 ? 9.035 -8.143 0.210 1.00 92.88 94 ASN A CA 1
ATOM 752 C C . ASN A 1 94 ? 8.753 -8.046 1.715 1.00 92.88 94 ASN A C 1
ATOM 754 O O . ASN A 1 94 ? 8.632 -6.948 2.264 1.00 92.88 94 ASN A O 1
ATOM 758 N N . LYS A 1 95 ? 8.599 -9.196 2.388 1.00 91.12 95 LYS A N 1
ATOM 759 C CA . LYS A 1 95 ? 8.287 -9.285 3.833 1.00 91.12 95 LYS A CA 1
ATOM 760 C C . LYS A 1 95 ? 7.101 -8.393 4.249 1.00 91.12 95 LYS A C 1
ATOM 762 O O . LYS A 1 95 ? 7.150 -7.693 5.259 1.00 91.12 95 LYS A O 1
ATOM 767 N N . GLY A 1 96 ? 6.043 -8.369 3.434 1.00 88.75 96 GLY A N 1
ATOM 768 C CA . GLY A 1 96 ? 4.854 -7.542 3.685 1.00 88.75 96 GLY A CA 1
ATOM 769 C C . GLY A 1 96 ? 5.058 -6.039 3.447 1.00 88.75 96 GLY A C 1
ATOM 770 O O . GLY A 1 96 ? 4.309 -5.218 3.980 1.00 88.75 96 GLY A O 1
ATOM 771 N N . THR A 1 97 ? 6.083 -5.661 2.683 1.00 92.88 97 THR A N 1
ATOM 772 C CA . THR A 1 97 ? 6.288 -4.293 2.202 1.00 92.88 97 THR A CA 1
ATOM 773 C C . THR A 1 97 ? 6.257 -4.279 0.681 1.00 92.88 97 THR A C 1
ATOM 775 O O . THR A 1 97 ? 6.948 -5.071 0.044 1.00 92.88 97 THR A O 1
ATOM 778 N N . ILE A 1 98 ? 5.445 -3.391 0.110 1.00 95.62 98 ILE A N 1
ATOM 779 C CA . ILE A 1 98 ? 5.402 -3.153 -1.334 1.00 95.62 98 ILE A CA 1
ATOM 780 C C . ILE A 1 98 ? 6.772 -2.658 -1.785 1.00 95.62 98 ILE A C 1
ATOM 782 O O . ILE A 1 98 ? 7.248 -1.613 -1.337 1.00 95.62 98 ILE A O 1
ATOM 786 N N . ASP A 1 99 ? 7.387 -3.406 -2.689 1.00 94.81 99 ASP A N 1
ATOM 787 C CA . ASP A 1 99 ? 8.649 -3.050 -3.299 1.00 94.81 99 ASP A CA 1
ATOM 788 C C . ASP A 1 99 ? 8.479 -2.908 -4.809 1.00 94.81 99 ASP A C 1
ATOM 790 O O . ASP A 1 99 ? 8.540 -3.878 -5.559 1.00 94.81 99 ASP A O 1
ATOM 794 N N . ALA A 1 100 ? 8.243 -1.668 -5.232 1.00 96.06 100 ALA A N 1
ATOM 795 C CA . ALA A 1 100 ? 8.259 -1.263 -6.629 1.00 96.06 100 ALA A CA 1
ATOM 796 C C . ALA A 1 100 ? 9.666 -0.772 -7.001 1.00 96.06 100 ALA A C 1
ATOM 798 O O . ALA A 1 100 ? 10.228 0.102 -6.319 1.00 96.06 100 ALA A O 1
ATOM 799 N N . TYR A 1 101 ? 10.270 -1.367 -8.026 1.00 95.50 101 TYR A N 1
ATOM 800 C CA . TYR A 1 101 ? 11.647 -1.106 -8.429 1.00 95.50 101 TYR A CA 1
ATOM 801 C C . TYR A 1 101 ? 11.861 -1.288 -9.932 1.00 95.50 101 TYR A C 1
ATOM 803 O O . TYR A 1 101 ? 11.113 -1.992 -10.602 1.00 95.50 101 TYR A O 1
ATOM 811 N N . PHE A 1 102 ? 12.940 -0.694 -10.437 1.00 95.69 102 PHE A N 1
ATOM 812 C CA . PHE A 1 102 ? 13.417 -0.918 -11.797 1.00 95.69 102 PHE A CA 1
ATOM 813 C C . PHE A 1 102 ? 14.640 -1.839 -11.797 1.00 95.69 102 PHE A C 1
ATOM 815 O O . PHE A 1 102 ? 15.482 -1.811 -10.890 1.00 95.69 102 PHE A O 1
ATOM 822 N N . GLN A 1 103 ? 14.735 -2.669 -12.827 1.00 93.56 103 GLN A N 1
ATOM 823 C CA . GLN A 1 103 ? 15.889 -3.500 -13.143 1.00 93.56 103 GLN A CA 1
ATOM 824 C C . GLN A 1 103 ? 16.494 -3.058 -14.467 1.00 93.56 103 GLN A C 1
ATOM 826 O O . GLN A 1 103 ? 15.767 -2.705 -15.389 1.00 93.56 103 GLN A O 1
ATOM 831 N N . GLU A 1 104 ? 17.811 -3.148 -14.570 1.00 89.56 104 GLU A N 1
ATOM 832 C CA . GLU A 1 104 ? 18.522 -3.097 -15.835 1.00 89.56 104 GLU A CA 1
ATOM 833 C C . GLU A 1 104 ? 18.617 -4.522 -16.400 1.00 89.56 104 GLU A C 1
ATOM 835 O O . GLU A 1 104 ? 19.081 -5.431 -15.711 1.00 89.56 104 GLU A O 1
ATOM 840 N N . ARG A 1 105 ? 18.167 -4.750 -17.635 1.00 82.88 105 ARG A N 1
ATOM 841 C CA . ARG A 1 105 ? 18.183 -6.055 -18.309 1.00 82.88 105 ARG A CA 1
ATOM 842 C C . ARG A 1 105 ? 19.073 -6.010 -19.542 1.00 82.88 105 ARG A C 1
ATOM 844 O O . ARG A 1 105 ? 18.591 -5.676 -20.616 1.00 82.88 105 ARG A O 1
ATOM 851 N N . ARG A 1 106 ? 20.338 -6.412 -19.411 1.00 76.00 106 ARG A N 1
ATOM 852 C CA . ARG A 1 106 ? 21.274 -6.521 -20.546 1.00 76.00 106 ARG A CA 1
ATOM 853 C C . ARG A 1 106 ? 21.486 -7.980 -20.971 1.00 76.00 106 ARG A C 1
ATOM 855 O O . ARG A 1 106 ? 21.400 -8.875 -20.117 1.00 76.00 106 ARG A O 1
ATOM 862 N N . PRO A 1 107 ? 21.791 -8.243 -22.254 1.00 70.38 107 PRO A N 1
ATOM 863 C CA . PRO A 1 107 ? 22.349 -9.525 -22.664 1.00 70.38 107 PRO A CA 1
ATOM 864 C C . PRO A 1 107 ? 23.631 -9.794 -21.868 1.00 70.38 107 PRO A C 1
ATOM 866 O O . PRO A 1 107 ? 24.480 -8.916 -21.737 1.00 70.38 107 PRO A O 1
ATOM 869 N N . SER A 1 108 ? 23.753 -10.986 -21.292 1.00 71.44 108 SER A N 1
ATOM 870 C CA . SER A 1 10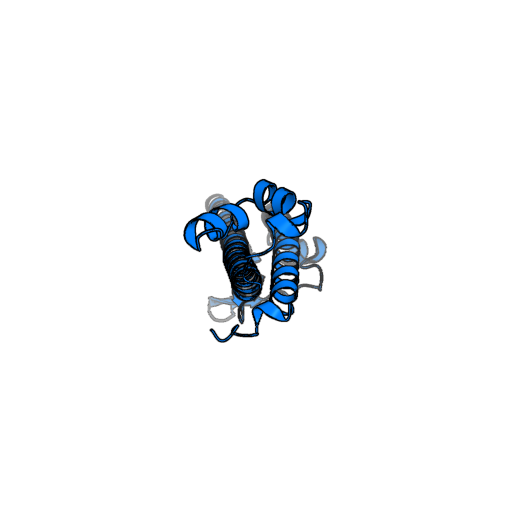8 ? 25.029 -11.460 -20.747 1.00 71.44 108 SER A CA 1
ATOM 871 C C . SER A 1 108 ? 25.933 -11.968 -21.866 1.00 71.44 108 SER A C 1
ATOM 873 O O . SER A 1 108 ? 25.450 -12.300 -22.948 1.00 71.44 108 SER A O 1
ATOM 875 N N . ASP A 1 109 ? 27.220 -12.133 -21.559 1.00 71.56 109 ASP A N 1
ATOM 876 C CA . ASP A 1 109 ? 28.233 -12.694 -22.469 1.00 71.56 109 ASP A CA 1
ATOM 877 C C . ASP A 1 109 ? 27.848 -14.079 -23.032 1.00 71.56 109 ASP A C 1
ATOM 879 O O . ASP A 1 109 ? 28.331 -14.492 -24.079 1.00 71.56 109 ASP A O 1
ATOM 883 N N . TYR A 1 110 ? 26.930 -14.785 -22.360 1.00 72.44 110 TYR A N 1
ATOM 884 C CA . TYR A 1 110 ? 26.412 -16.104 -22.740 1.00 72.44 110 TYR A CA 1
ATOM 885 C C . TYR A 1 110 ? 25.013 -16.052 -23.389 1.00 72.44 110 TYR A C 1
ATOM 887 O O . TYR A 1 110 ? 24.302 -17.057 -23.415 1.00 72.44 110 TYR A O 1
ATOM 895 N N . GLY A 1 111 ? 24.554 -14.877 -23.833 1.00 66.25 111 GLY A N 1
ATOM 896 C CA . GLY A 1 111 ? 23.280 -14.686 -24.541 1.00 66.25 111 GLY A CA 1
ATOM 897 C C . GLY A 1 111 ? 22.018 -14.703 -23.665 1.00 66.25 111 GLY A C 1
ATOM 898 O O . GLY A 1 111 ? 20.925 -14.425 -24.152 1.00 66.25 111 GLY A O 1
ATOM 899 N N . LYS A 1 112 ? 22.125 -14.982 -22.358 1.00 70.81 112 LYS A N 1
ATOM 900 C CA . LYS A 1 112 ? 20.983 -14.904 -21.425 1.00 70.81 112 LYS A CA 1
ATOM 901 C C . LYS A 1 112 ? 20.754 -13.463 -20.975 1.00 70.81 112 LYS A C 1
ATOM 903 O O . LYS A 1 112 ? 21.707 -12.793 -20.588 1.00 70.81 112 LYS A O 1
ATOM 908 N N . MET A 1 113 ? 19.505 -13.004 -20.937 1.00 70.56 113 MET A N 1
ATOM 909 C CA . MET A 1 113 ? 19.168 -11.694 -20.366 1.00 70.56 113 MET A CA 1
ATOM 910 C C . MET A 1 113 ? 19.374 -11.716 -18.849 1.00 70.56 113 MET A C 1
ATOM 912 O O . MET A 1 113 ? 18.656 -12.422 -18.138 1.00 70.56 113 MET A O 1
ATOM 916 N N . LYS A 1 114 ? 20.333 -10.938 -18.340 1.00 72.31 114 LYS A N 1
ATOM 917 C CA . LYS A 1 114 ? 20.579 -10.804 -16.900 1.00 72.31 114 LYS A CA 1
ATOM 918 C C . LYS A 1 114 ? 19.963 -9.499 -16.407 1.00 72.31 114 LYS A C 1
ATOM 920 O O . LYS A 1 114 ? 20.318 -8.424 -16.877 1.00 72.31 114 LYS A O 1
ATOM 925 N N . GLY A 1 115 ? 19.029 -9.618 -15.466 1.00 78.38 115 GLY A N 1
ATOM 926 C CA . GLY A 1 115 ? 18.440 -8.484 -14.761 1.00 78.38 115 GLY A CA 1
ATOM 927 C C . GLY A 1 115 ? 19.243 -8.146 -13.508 1.00 78.38 115 GLY A C 1
ATOM 928 O O . GLY A 1 115 ? 19.431 -9.017 -12.658 1.00 78.38 115 GLY A O 1
ATOM 929 N N . SER A 1 116 ? 19.695 -6.905 -13.366 1.00 87.50 116 SER A N 1
ATOM 930 C CA . SER A 1 116 ? 20.237 -6.370 -12.115 1.00 87.50 116 SER A CA 1
ATOM 931 C C . SER A 1 116 ? 19.287 -5.306 -11.577 1.00 87.50 116 SER A C 1
ATOM 933 O O . SER A 1 116 ? 18.799 -4.443 -12.301 1.00 87.50 116 SER A O 1
ATOM 935 N N . ARG A 1 117 ? 18.964 -5.368 -10.285 1.00 92.81 117 ARG A N 1
ATOM 936 C CA . ARG A 1 117 ? 18.127 -4.338 -9.671 1.00 92.81 117 ARG A CA 1
ATOM 937 C C . ARG A 1 117 ? 18.897 -3.022 -9.610 1.00 92.81 117 ARG A C 1
ATOM 939 O O . ARG A 1 117 ? 19.985 -2.974 -9.040 1.00 92.81 117 ARG A O 1
ATOM 946 N N . ILE A 1 118 ? 18.301 -1.951 -10.125 1.00 94.00 118 ILE A N 1
ATOM 947 C CA . ILE A 1 118 ? 18.874 -0.613 -10.018 1.00 94.00 118 ILE A CA 1
ATOM 948 C C . ILE A 1 118 ? 18.645 -0.122 -8.590 1.00 94.00 118 ILE A C 1
ATOM 950 O O . ILE A 1 118 ? 17.532 -0.193 -8.056 1.00 94.00 118 ILE A O 1
ATOM 954 N N . LYS A 1 119 ? 19.706 0.378 -7.954 1.00 91.50 119 LYS A N 1
ATOM 955 C CA . LYS A 1 119 ? 19.632 0.936 -6.603 1.00 91.50 119 LYS A CA 1
ATOM 956 C C . LYS A 1 119 ? 18.835 2.245 -6.630 1.00 91.50 119 LYS A C 1
ATOM 958 O O . LYS A 1 119 ? 19.218 3.177 -7.331 1.00 91.50 119 LYS A O 1
ATOM 963 N N . LYS A 1 120 ? 17.757 2.309 -5.846 1.00 91.44 120 LYS A N 1
ATOM 964 C CA . LYS A 1 120 ? 17.007 3.544 -5.574 1.00 91.44 120 LYS A CA 1
ATOM 965 C C . LYS A 1 120 ? 17.530 4.249 -4.325 1.00 91.44 120 LYS A C 1
ATOM 967 O O . LYS A 1 120 ? 18.098 3.601 -3.442 1.00 91.44 120 LYS A O 1
ATOM 972 N N . GLY A 1 121 ? 17.347 5.565 -4.271 1.00 89.69 121 GLY A N 1
ATOM 973 C CA . GLY A 1 121 ? 17.530 6.358 -3.058 1.00 89.69 121 GLY A CA 1
ATOM 974 C C . GLY A 1 121 ? 16.352 6.198 -2.093 1.00 89.69 121 GLY A C 1
ATOM 975 O O . GLY A 1 121 ? 15.437 5.412 -2.344 1.00 89.69 121 GLY A O 1
ATOM 976 N N . ALA A 1 122 ? 16.370 6.962 -0.997 1.00 83.88 122 ALA A N 1
ATOM 977 C CA . ALA A 1 122 ? 15.290 6.963 -0.005 1.00 83.88 122 ALA A CA 1
ATOM 978 C C . ALA A 1 122 ? 13.942 7.379 -0.622 1.00 83.88 122 ALA A C 1
ATOM 980 O O . ALA A 1 122 ? 12.940 6.697 -0.429 1.00 83.88 122 ALA A O 1
ATOM 981 N N . GLU A 1 123 ? 13.955 8.422 -1.454 1.00 86.25 123 GLU A N 1
ATOM 982 C CA . GLU A 1 123 ? 12.766 8.938 -2.148 1.00 86.25 123 GLU A CA 1
ATOM 983 C C . GLU A 1 123 ? 12.394 8.140 -3.410 1.00 86.25 123 GLU A C 1
ATOM 985 O O . GLU A 1 123 ? 11.385 8.419 -4.046 1.00 86.25 123 GLU A O 1
ATOM 990 N N . GLY A 1 124 ? 13.175 7.118 -3.775 1.00 92.56 124 GLY A N 1
ATOM 991 C CA . GLY A 1 124 ? 13.006 6.377 -5.023 1.00 92.56 124 GLY A CA 1
ATOM 992 C C . GLY A 1 124 ? 14.090 6.680 -6.059 1.00 92.56 124 GLY A C 1
ATOM 993 O O . GLY A 1 124 ? 15.257 6.893 -5.712 1.00 92.56 124 GLY A O 1
ATOM 994 N N . TYR A 1 125 ? 13.735 6.604 -7.337 1.00 96.00 125 TYR A N 1
ATOM 995 C CA . TYR A 1 125 ? 14.639 6.866 -8.454 1.00 96.00 125 TYR A CA 1
ATOM 996 C C . TYR A 1 125 ? 14.558 8.335 -8.861 1.00 96.00 125 TYR A C 1
ATOM 998 O O . TYR A 1 125 ? 13.480 8.907 -8.962 1.00 96.00 125 TYR A O 1
ATOM 1006 N N . THR A 1 126 ? 15.710 8.949 -9.117 1.00 95.31 126 THR A N 1
ATOM 1007 C CA . THR A 1 126 ? 15.750 10.284 -9.721 1.00 95.31 126 THR A CA 1
ATOM 1008 C C . THR A 1 126 ? 15.612 10.176 -11.234 1.00 95.31 126 THR A C 1
ATOM 1010 O O . THR A 1 126 ? 16.062 9.190 -11.822 1.00 95.31 126 THR A O 1
ATOM 1013 N N . GLU A 1 127 ? 15.098 11.223 -11.877 1.00 95.44 127 GLU A N 1
ATOM 1014 C CA . GLU A 1 127 ? 15.061 11.339 -13.340 1.00 95.44 127 GLU A CA 1
ATOM 1015 C C . GLU A 1 127 ? 16.431 11.044 -13.968 1.00 95.44 127 GLU A C 1
ATOM 1017 O O . GLU A 1 127 ? 16.551 10.206 -14.859 1.00 95.44 127 GLU A O 1
ATOM 1022 N N . LYS A 1 128 ? 17.499 11.639 -13.417 1.00 93.88 128 LYS A N 1
ATOM 1023 C CA . LYS A 1 128 ? 18.887 11.376 -13.831 1.00 93.88 128 LYS A CA 1
ATOM 1024 C C . LYS A 1 128 ? 19.242 9.885 -13.790 1.00 93.88 128 LYS A C 1
ATOM 1026 O O . LYS A 1 128 ? 19.981 9.406 -14.645 1.00 93.88 128 LYS A O 1
ATOM 1031 N N . THR A 1 129 ? 18.761 9.159 -12.781 1.00 93.62 129 THR A N 1
ATOM 1032 C CA . THR A 1 129 ? 19.013 7.719 -12.655 1.00 93.62 129 THR A CA 1
ATOM 1033 C C . THR A 1 129 ? 18.259 6.947 -13.728 1.00 93.62 129 THR A C 1
ATOM 1035 O O . THR A 1 129 ? 18.861 6.103 -14.376 1.00 93.62 129 THR A O 1
ATOM 1038 N N . LEU A 1 130 ? 16.979 7.242 -13.954 1.00 94.25 130 LEU A N 1
ATOM 1039 C CA . LEU A 1 130 ? 16.172 6.541 -14.956 1.00 94.25 130 LEU A CA 1
ATOM 1040 C C . LEU A 1 130 ? 16.682 6.815 -16.375 1.00 94.25 130 LEU A C 1
ATOM 1042 O O . LEU A 1 130 ? 16.978 5.869 -17.096 1.00 94.25 130 LEU A O 1
ATOM 1046 N N . ARG A 1 131 ? 16.947 8.079 -16.730 1.00 93.12 131 ARG A N 1
ATOM 1047 C CA . ARG A 1 131 ? 17.549 8.442 -18.027 1.00 93.12 131 ARG A CA 1
ATOM 1048 C C . ARG A 1 131 ? 18.895 7.752 -18.274 1.00 93.12 131 ARG A C 1
ATOM 1050 O O . ARG A 1 131 ? 19.189 7.389 -19.402 1.00 93.12 131 ARG A O 1
ATOM 1057 N N . LYS A 1 132 ? 19.702 7.514 -17.229 1.00 91.38 132 LYS A N 1
ATOM 1058 C CA . LYS A 1 132 ? 20.983 6.789 -17.344 1.00 91.38 132 LYS A CA 1
ATOM 1059 C C . LYS A 1 132 ? 20.813 5.326 -17.783 1.00 91.38 132 LYS A C 1
ATOM 1061 O O . LYS A 1 132 ? 21.707 4.797 -18.438 1.00 91.38 132 LYS A O 1
ATOM 1066 N N . TYR A 1 133 ? 19.744 4.660 -17.348 1.00 89.75 133 TYR A N 1
ATOM 1067 C CA . TYR A 1 133 ? 19.522 3.231 -17.608 1.00 89.75 133 TYR A CA 1
ATOM 1068 C C . TYR A 1 133 ? 18.546 2.963 -18.759 1.00 89.75 133 TYR A C 1
ATOM 1070 O O . TYR A 1 133 ? 18.403 1.810 -19.155 1.00 89.75 133 TYR A O 1
ATOM 1078 N N . ALA A 1 134 ? 17.882 3.993 -19.280 1.00 89.12 134 ALA A N 1
ATOM 1079 C CA . ALA A 1 134 ? 17.005 3.884 -20.437 1.00 89.12 134 ALA A CA 1
ATOM 1080 C C . ALA A 1 134 ? 17.80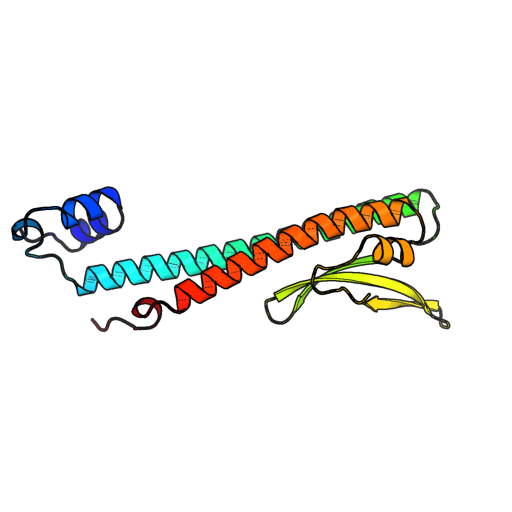1 3.693 -21.736 1.00 89.12 134 ALA A C 1
ATOM 1082 O O . ALA A 1 134 ? 18.929 4.175 -21.855 1.00 89.12 134 ALA A O 1
ATOM 1083 N N . SER A 1 135 ? 17.210 3.012 -22.720 1.00 85.44 135 SER A N 1
ATOM 1084 C CA . SER A 1 135 ? 17.771 2.924 -24.076 1.00 85.44 135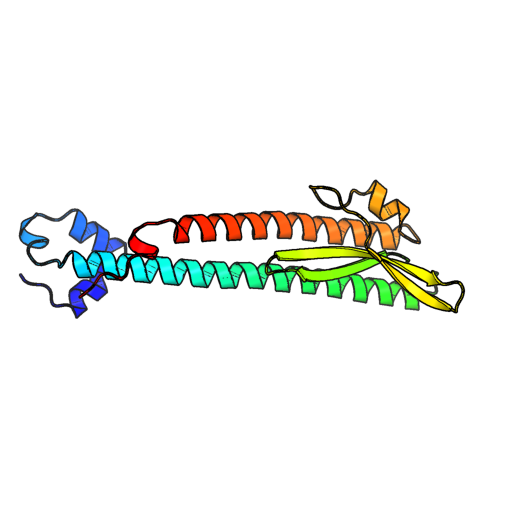 SER A CA 1
ATOM 1085 C C . SER A 1 135 ? 17.499 4.174 -24.921 1.00 85.44 135 SER A C 1
ATOM 1087 O O . SER A 1 135 ? 18.272 4.460 -25.832 1.00 85.44 135 SER A O 1
ATOM 1089 N N . GLY A 1 136 ? 16.439 4.927 -24.610 1.00 85.81 136 GLY A N 1
ATOM 1090 C CA . GLY A 1 136 ? 16.014 6.118 -25.347 1.00 85.81 136 GLY A CA 1
ATOM 1091 C C . GLY A 1 136 ? 15.124 7.043 -24.516 1.00 85.81 136 GLY A C 1
ATOM 1092 O O . GLY A 1 136 ? 14.758 6.719 -23.382 1.00 85.81 136 GLY A O 1
ATOM 1093 N N . GLU A 1 137 ? 14.781 8.207 -25.077 1.00 88.06 137 GLU A N 1
ATOM 1094 C CA . GLU A 1 137 ? 13.988 9.228 -24.377 1.00 88.06 137 GLU A CA 1
ATOM 1095 C C . GLU A 1 137 ? 12.593 8.720 -24.004 1.00 88.06 137 GLU A C 1
ATOM 1097 O O . GLU A 1 137 ? 12.195 8.882 -22.856 1.00 88.06 137 GLU A O 1
ATOM 1102 N N . TYR A 1 138 ? 11.900 8.014 -24.903 1.00 87.81 138 TYR A N 1
ATOM 1103 C CA . TYR A 1 138 ? 10.568 7.463 -24.626 1.00 87.81 138 TYR A CA 1
ATOM 1104 C C . TYR A 1 138 ? 10.556 6.457 -23.465 1.00 87.81 138 TYR A C 1
ATOM 1106 O O . TYR A 1 138 ? 9.713 6.556 -22.574 1.00 87.81 138 TYR A O 1
ATOM 1114 N N . GLU A 1 139 ? 11.513 5.517 -23.415 1.00 88.44 139 GLU A N 1
ATOM 1115 C CA . GLU A 1 139 ? 11.618 4.578 -22.285 1.00 88.44 139 GLU A CA 1
ATOM 1116 C C . GLU A 1 139 ? 11.909 5.325 -20.975 1.00 88.44 139 GLU A C 1
ATOM 1118 O O . GLU A 1 139 ? 11.391 4.951 -19.916 1.00 88.44 139 GLU A O 1
ATOM 1123 N N . ALA A 1 140 ? 12.721 6.385 -21.039 1.00 91.69 140 ALA A N 1
ATOM 1124 C CA . ALA A 1 140 ? 13.021 7.204 -19.877 1.00 91.69 140 ALA A CA 1
ATOM 1125 C C . ALA A 1 140 ? 11.782 7.956 -19.376 1.00 91.69 140 ALA A C 1
ATOM 1127 O O . ALA A 1 140 ? 11.496 7.887 -18.184 1.00 91.69 140 ALA A O 1
ATOM 1128 N N . GLU A 1 141 ? 11.039 8.621 -20.263 1.00 93.19 141 GLU A N 1
ATOM 1129 C CA . GLU A 1 141 ? 9.792 9.339 -19.958 1.00 93.19 141 GLU A CA 1
ATOM 1130 C C . GLU A 1 141 ? 8.774 8.397 -19.299 1.00 93.19 141 GLU A C 1
ATOM 1132 O O . GLU A 1 141 ? 8.295 8.663 -18.195 1.00 93.19 141 GLU A O 1
ATOM 1137 N N . MET A 1 142 ? 8.535 7.226 -19.902 1.00 93.38 142 MET A N 1
ATOM 1138 C CA . MET A 1 142 ? 7.654 6.203 -19.330 1.00 93.38 142 MET A CA 1
ATOM 1139 C C . MET A 1 142 ? 8.104 5.756 -17.936 1.00 93.38 142 MET A C 1
ATOM 1141 O O . MET A 1 142 ? 7.281 5.577 -17.033 1.00 93.38 142 MET A O 1
ATOM 1145 N N . ALA A 1 143 ? 9.410 5.545 -17.747 1.00 95.00 143 ALA A N 1
ATOM 1146 C CA . ALA A 1 143 ? 9.950 5.131 -16.460 1.00 95.00 143 ALA A CA 1
ATOM 1147 C C . ALA A 1 143 ? 9.799 6.234 -15.403 1.00 95.00 143 ALA A C 1
ATOM 1149 O O . ALA A 1 143 ? 9.500 5.918 -14.252 1.00 95.00 143 ALA A O 1
ATOM 1150 N N . ILE A 1 144 ? 9.979 7.504 -15.783 1.00 96.62 144 ILE A N 1
ATOM 1151 C CA . ILE A 1 144 ? 9.804 8.668 -14.903 1.00 96.62 144 ILE A CA 1
ATOM 1152 C C . ILE A 1 144 ? 8.347 8.766 -14.452 1.00 96.62 144 ILE A C 1
ATOM 1154 O O . ILE A 1 144 ? 8.099 8.773 -13.249 1.00 96.62 144 ILE A O 1
ATOM 1158 N N . MET A 1 145 ? 7.390 8.722 -15.381 1.00 96.06 145 MET A N 1
ATOM 1159 C CA . MET A 1 145 ? 5.958 8.748 -15.052 1.00 96.06 145 MET A CA 1
ATOM 1160 C C . MET A 1 145 ? 5.567 7.581 -14.133 1.00 96.06 145 MET A C 1
ATOM 1162 O O . MET A 1 145 ? 4.910 7.757 -13.108 1.00 96.06 145 MET A O 1
ATOM 1166 N N . THR A 1 146 ? 6.038 6.371 -14.447 1.00 97.25 146 THR A N 1
ATOM 1167 C CA . THR A 1 146 ? 5.793 5.182 -13.613 1.00 97.25 146 THR A CA 1
ATOM 1168 C C . THR A 1 146 ? 6.377 5.354 -12.206 1.00 97.25 146 THR A C 1
ATOM 1170 O O . THR A 1 146 ? 5.758 4.978 -11.207 1.00 97.25 146 THR A O 1
ATOM 1173 N N . GLU A 1 147 ? 7.566 5.946 -12.099 1.00 97.69 147 GLU A N 1
ATOM 1174 C CA . GLU A 1 147 ? 8.201 6.234 -10.817 1.00 97.69 147 GLU A CA 1
ATOM 1175 C C . GLU A 1 147 ? 7.434 7.283 -10.000 1.00 97.69 147 GLU A C 1
ATOM 1177 O O . GLU A 1 147 ? 7.319 7.114 -8.786 1.00 97.69 147 GLU A O 1
ATOM 1182 N N . GLU A 1 148 ? 6.856 8.315 -10.617 1.00 97.00 148 GLU A N 1
ATOM 1183 C CA . GLU A 1 148 ? 5.999 9.289 -9.923 1.00 97.00 148 GLU A CA 1
ATOM 1184 C C . GLU A 1 148 ? 4.796 8.601 -9.260 1.00 97.00 148 GLU A C 1
ATOM 1186 O O . GLU A 1 148 ? 4.508 8.818 -8.072 1.00 97.00 148 GLU A O 1
ATOM 1191 N N . HIS A 1 149 ? 4.144 7.684 -9.982 1.00 97.62 149 HIS A N 1
ATOM 1192 C CA . HIS A 1 149 ? 3.070 6.866 -9.422 1.00 97.62 149 HIS A CA 1
ATOM 1193 C C . HIS A 1 149 ? 3.573 5.989 -8.271 1.00 97.62 149 HIS A C 1
ATOM 1195 O O . HIS A 1 149 ? 2.959 5.958 -7.200 1.00 97.62 149 HIS A O 1
ATOM 1201 N N . TYR A 1 150 ? 4.723 5.330 -8.431 1.00 97.44 150 TYR A N 1
ATOM 1202 C CA . TYR A 1 150 ? 5.323 4.528 -7.365 1.00 97.44 150 TYR A CA 1
ATOM 1203 C C . TYR A 1 150 ? 5.703 5.345 -6.129 1.00 97.44 150 TYR A C 1
ATOM 1205 O O . TYR A 1 150 ? 5.550 4.849 -5.009 1.00 97.44 150 TYR A O 1
ATOM 1213 N N . GLN A 1 151 ? 6.168 6.584 -6.284 1.00 96.06 151 GLN A N 1
ATOM 1214 C CA . GLN A 1 151 ? 6.461 7.477 -5.163 1.00 96.06 151 GLN A CA 1
ATOM 1215 C C . GLN A 1 151 ? 5.196 7.835 -4.386 1.00 96.06 151 GLN A C 1
ATOM 1217 O O . GLN A 1 151 ? 5.180 7.715 -3.157 1.00 96.06 151 GLN A O 1
ATOM 1222 N N . ARG A 1 152 ? 4.115 8.207 -5.082 1.00 96.81 152 ARG A N 1
ATOM 1223 C CA . ARG A 1 152 ? 2.816 8.455 -4.440 1.00 96.81 152 ARG A CA 1
ATOM 1224 C C . ARG A 1 152 ? 2.328 7.213 -3.691 1.00 96.81 152 ARG A C 1
ATOM 1226 O O . ARG A 1 152 ? 1.953 7.318 -2.522 1.00 96.81 152 ARG A O 1
ATOM 1233 N N . ILE A 1 153 ? 2.382 6.039 -4.324 1.00 96.81 153 ILE A N 1
ATOM 1234 C CA . ILE A 1 153 ? 1.944 4.774 -3.716 1.00 96.81 153 ILE A CA 1
ATOM 1235 C C . ILE A 1 153 ? 2.779 4.447 -2.478 1.00 96.81 153 ILE A C 1
ATOM 1237 O O . ILE A 1 153 ? 2.216 4.051 -1.460 1.00 96.81 153 ILE A O 1
ATOM 1241 N N . ARG A 1 154 ? 4.103 4.655 -2.511 1.00 94.62 154 ARG A N 1
ATOM 1242 C CA . ARG A 1 154 ? 4.971 4.466 -1.336 1.00 94.62 154 ARG A CA 1
ATOM 1243 C C . ARG A 1 154 ? 4.532 5.341 -0.161 1.00 94.62 154 ARG A C 1
ATOM 1245 O O . ARG A 1 154 ? 4.342 4.809 0.931 1.00 94.62 154 ARG A O 1
ATOM 1252 N N . LYS A 1 155 ? 4.296 6.637 -0.391 1.00 95.25 155 LYS A N 1
ATOM 1253 C CA . LYS A 1 155 ? 3.832 7.583 0.644 1.00 95.25 155 LYS A CA 1
ATOM 1254 C C . LYS A 1 155 ? 2.462 7.196 1.213 1.00 95.25 155 LYS A C 1
ATOM 1256 O O . LYS A 1 155 ? 2.255 7.207 2.429 1.00 95.25 155 LYS A O 1
ATOM 1261 N N . GLN A 1 156 ? 1.533 6.795 0.346 1.00 95.81 156 GLN A N 1
ATOM 1262 C CA . GLN A 1 156 ? 0.214 6.302 0.747 1.00 95.81 156 GLN A CA 1
ATOM 1263 C C . GLN A 1 156 ? 0.325 5.022 1.592 1.00 95.81 156 GLN A C 1
ATOM 1265 O O . GLN A 1 156 ? -0.234 4.936 2.686 1.00 95.81 156 GLN A O 1
ATOM 1270 N N . ALA A 1 157 ? 1.083 4.039 1.113 1.00 96.25 157 ALA A N 1
ATOM 1271 C CA . ALA A 1 157 ? 1.283 2.749 1.762 1.00 96.25 157 ALA A CA 1
ATOM 1272 C C . ALA A 1 157 ? 1.976 2.887 3.132 1.00 96.25 157 ALA A C 1
ATOM 1274 O O . ALA A 1 157 ? 1.601 2.206 4.091 1.00 96.25 157 ALA A O 1
ATOM 1275 N N . GLU A 1 158 ? 2.957 3.785 3.249 1.00 95.50 158 GLU A N 1
ATOM 1276 C CA . GLU A 1 158 ? 3.609 4.123 4.517 1.00 95.50 158 GLU A CA 1
ATOM 1277 C C . GLU A 1 158 ? 2.618 4.724 5.519 1.00 95.50 158 GLU A C 1
ATOM 1279 O O . GLU A 1 158 ? 2.549 4.272 6.667 1.00 95.50 158 GLU A O 1
ATOM 1284 N N . THR A 1 159 ? 1.801 5.678 5.065 1.00 97.44 159 THR A N 1
ATOM 1285 C CA . THR A 1 159 ? 0.747 6.301 5.876 1.00 97.44 159 THR A CA 1
ATOM 1286 C C . THR A 1 159 ? -0.229 5.250 6.408 1.00 97.44 159 THR A C 1
ATOM 1288 O O . THR A 1 159 ? -0.494 5.202 7.611 1.00 97.44 159 THR A O 1
ATOM 1291 N N . ILE A 1 160 ? -0.701 4.341 5.548 1.00 97.69 160 ILE A N 1
ATOM 1292 C CA . ILE A 1 160 ? -1.605 3.248 5.935 1.00 97.69 160 ILE A CA 1
ATOM 1293 C C . ILE A 1 160 ? -0.957 2.345 6.997 1.00 97.69 160 ILE A C 1
ATOM 1295 O O . ILE A 1 160 ? -1.575 2.070 8.028 1.00 97.69 160 ILE A O 1
ATOM 1299 N N . LYS A 1 161 ? 0.305 1.927 6.812 1.00 95.81 161 LYS A N 1
ATOM 1300 C CA . LYS A 1 161 ? 1.029 1.111 7.810 1.00 95.81 161 LYS A CA 1
ATOM 1301 C C . LYS A 1 161 ? 1.230 1.849 9.131 1.00 95.81 161 LYS A C 1
ATOM 1303 O O . LYS A 1 161 ? 1.229 1.226 10.194 1.00 95.81 161 LYS A O 1
ATOM 1308 N N . LEU A 1 162 ? 1.447 3.162 9.097 1.00 96.81 162 LEU A N 1
ATOM 1309 C CA . LEU A 1 162 ? 1.570 3.978 10.302 1.00 96.81 162 LEU A CA 1
ATOM 1310 C C . LEU A 1 162 ? 0.245 4.043 11.071 1.00 96.81 162 LEU A C 1
ATOM 1312 O O . LEU A 1 162 ? 0.244 3.802 12.277 1.00 96.81 162 LEU A O 1
ATOM 1316 N N . LEU A 1 163 ? -0.876 4.284 10.387 1.00 97.25 163 LEU A N 1
ATOM 1317 C CA . LEU A 1 163 ? -2.210 4.258 10.999 1.00 97.25 163 LEU A CA 1
ATOM 1318 C C . LEU A 1 163 ? -2.536 2.884 11.587 1.00 97.25 163 LEU A C 1
ATOM 1320 O O . LEU A 1 163 ? -3.002 2.788 12.721 1.00 97.25 163 LEU A O 1
ATOM 1324 N N . GLN A 1 164 ? -2.204 1.819 10.860 1.00 95.19 164 GLN A N 1
ATOM 1325 C CA . GLN A 1 164 ? -2.393 0.453 11.327 1.00 95.19 164 GLN A CA 1
ATOM 1326 C C . GLN A 1 164 ? -1.617 0.167 12.620 1.00 95.19 164 GLN A C 1
ATOM 1328 O O . GLN A 1 164 ? -2.165 -0.398 13.566 1.00 95.19 164 GLN A O 1
ATOM 1333 N N . ARG A 1 165 ? -0.345 0.586 12.691 1.00 95.12 165 ARG A N 1
ATOM 1334 C CA . ARG A 1 165 ? 0.468 0.470 13.914 1.00 95.12 165 ARG A CA 1
ATOM 1335 C C . ARG A 1 165 ? -0.148 1.250 15.075 1.00 95.12 165 ARG A C 1
ATOM 1337 O O . ARG A 1 165 ? -0.222 0.712 16.174 1.00 95.12 165 ARG A O 1
ATOM 1344 N N . LYS A 1 166 ? -0.629 2.473 14.824 1.00 95.62 166 LYS A N 1
ATOM 1345 C CA . LYS A 1 166 ? -1.283 3.305 15.846 1.00 95.62 166 LYS A CA 1
ATOM 1346 C C . LYS A 1 166 ? -2.541 2.643 16.405 1.00 95.62 166 LYS A C 1
ATOM 1348 O O . LYS A 1 166 ? -2.676 2.563 17.620 1.00 95.62 166 LYS A O 1
ATOM 1353 N N . ILE A 1 167 ? -3.413 2.099 15.555 1.00 94.06 167 ILE A N 1
ATOM 1354 C CA . ILE A 1 167 ? -4.622 1.390 16.011 1.00 94.06 167 ILE A CA 1
ATOM 1355 C C . ILE A 1 167 ? -4.265 0.182 16.874 1.00 94.06 167 ILE A C 1
ATOM 1357 O O . ILE A 1 167 ? -4.838 -0.001 17.942 1.00 94.06 167 ILE A O 1
ATOM 1361 N N . ARG A 1 168 ? -3.275 -0.608 16.451 1.00 91.94 168 ARG A N 1
ATOM 1362 C CA . ARG A 1 168 ? -2.829 -1.793 17.199 1.00 91.94 168 ARG A CA 1
ATOM 1363 C C . ARG A 1 168 ? -2.173 -1.471 18.538 1.00 91.94 168 ARG A C 1
ATOM 1365 O O . ARG A 1 168 ? -2.122 -2.344 19.391 1.00 91.94 168 ARG A O 1
ATOM 1372 N N . SER A 1 169 ? -1.661 -0.251 18.712 1.00 93.12 169 SER A N 1
ATOM 1373 C CA . SER A 1 169 ? -1.091 0.209 19.985 1.00 93.12 169 SER A CA 1
ATOM 1374 C C . SER A 1 169 ? -2.130 0.693 21.000 1.00 93.12 169 SER A C 1
ATOM 1376 O O . SER A 1 169 ? -1.771 1.004 22.132 1.00 93.12 169 SER A O 1
ATOM 1378 N N . ILE A 1 170 ? -3.409 0.778 20.621 1.00 92.81 170 ILE A N 1
ATOM 1379 C CA . ILE A 1 170 ? -4.478 1.151 21.549 1.00 92.81 170 ILE A CA 1
ATOM 1380 C C . ILE A 1 170 ? -4.695 -0.010 22.531 1.00 92.81 170 ILE A C 1
ATOM 1382 O O . ILE A 1 170 ? -4.958 -1.125 22.100 1.00 92.81 170 ILE A O 1
ATOM 1386 N N . VAL A 1 171 ? -4.644 0.250 23.842 1.00 88.69 171 VAL A N 1
ATOM 1387 C CA . VAL A 1 171 ? -4.712 -0.776 24.912 1.00 88.69 171 VAL A CA 1
ATOM 1388 C C . VAL A 1 171 ? -5.902 -1.732 24.747 1.00 88.69 171 VAL A C 1
ATOM 1390 O O . VAL A 1 171 ? -5.747 -2.949 24.721 1.00 88.69 171 VAL A O 1
ATOM 1393 N N . ILE A 1 172 ? -7.097 -1.183 24.520 1.00 86.44 172 ILE A N 1
ATOM 1394 C CA . ILE A 1 172 ? -8.323 -1.978 24.349 1.00 86.44 172 ILE A CA 1
ATOM 1395 C C . ILE A 1 172 ? -8.351 -2.804 23.051 1.00 86.44 172 ILE A C 1
ATOM 1397 O O . ILE A 1 172 ? -9.247 -3.620 22.862 1.00 86.44 172 ILE A O 1
ATOM 1401 N N . PHE A 1 173 ? -7.410 -2.593 22.124 1.00 84.50 173 PHE A N 1
ATOM 1402 C CA . PHE A 1 173 ? -7.269 -3.423 20.929 1.00 84.50 173 PHE A CA 1
ATOM 1403 C C . PHE A 1 173 ? -6.690 -4.796 21.284 1.00 84.50 173 PHE A C 1
ATOM 1405 O O . PHE A 1 173 ? -7.164 -5.807 20.756 1.00 84.50 173 PHE A O 1
ATOM 1412 N N . THR A 1 174 ? -5.682 -4.818 22.163 1.00 71.69 174 THR A N 1
ATOM 1413 C CA . THR A 1 174 ? -4.906 -6.011 22.531 1.00 71.69 174 THR A CA 1
ATOM 1414 C C . THR A 1 174 ? -5.521 -6.808 23.668 1.00 71.69 174 THR A C 1
ATOM 1416 O O . THR A 1 174 ? -5.379 -8.027 23.682 1.00 71.69 174 THR A O 1
ATOM 1419 N N . ASP A 1 175 ? -6.211 -6.146 24.592 1.00 69.75 175 ASP A N 1
ATOM 1420 C CA . ASP A 1 175 ? -6.798 -6.821 25.743 1.00 69.75 175 ASP A CA 1
ATOM 1421 C C . ASP A 1 175 ? -8.104 -7.516 25.340 1.00 69.75 175 ASP A C 1
ATOM 1423 O O . ASP A 1 175 ? -9.050 -6.886 24.859 1.00 69.75 175 ASP A O 1
ATOM 1427 N N . ASP A 1 176 ? -8.182 -8.834 25.530 1.00 59.56 176 ASP A N 1
ATOM 1428 C CA . ASP A 1 176 ? -9.464 -9.532 25.480 1.00 59.56 176 ASP A CA 1
ATOM 1429 C C . ASP A 1 176 ? -10.247 -9.161 26.741 1.00 59.56 176 ASP A C 1
ATOM 1431 O O . ASP A 1 176 ? -9.912 -9.581 27.854 1.00 59.56 176 ASP A O 1
ATOM 1435 N N . VAL A 1 177 ? -11.300 -8.356 26.578 1.00 56.06 177 VAL A N 1
ATOM 1436 C CA . VAL A 1 177 ? -12.244 -8.068 27.661 1.00 56.06 177 VAL A CA 1
ATOM 1437 C C . VAL A 1 177 ? -12.905 -9.390 28.057 1.00 56.06 177 VAL A C 1
ATOM 1439 O O . VAL A 1 177 ? -13.790 -9.889 27.358 1.00 56.06 177 VAL A O 1
ATOM 1442 N N . LYS A 1 178 ? -12.439 -9.994 29.156 1.00 52.22 178 LYS A N 1
ATOM 1443 C CA . LYS A 1 178 ? -13.031 -11.218 29.708 1.00 52.22 178 LYS A CA 1
ATOM 1444 C C . LYS A 1 178 ? -14.477 -10.922 30.116 1.00 52.22 178 LYS A C 1
ATOM 1446 O O . LYS A 1 178 ? -14.724 -9.938 30.819 1.00 52.22 178 LYS A O 1
ATOM 1451 N N . ASN A 1 179 ? -15.404 -11.758 29.634 1.00 49.81 179 ASN A N 1
ATOM 1452 C CA . ASN A 1 179 ? -16.826 -11.690 29.993 1.00 49.81 179 ASN A CA 1
ATOM 1453 C C . ASN A 1 179 ? -16.982 -11.743 31.519 1.00 49.81 179 ASN A C 1
ATOM 1455 O O . ASN A 1 179 ? -16.373 -12.641 32.138 1.00 49.81 179 ASN A O 1
#

Radius of gyration: 25.83 Å; chains: 1; bounding box: 63×30×69 Å

Sequence (179 aa):
MTLSNEELNGILNDGRKALALAEAHHSERQGVDYKLVVKETQRMLKRIDEQLKRAYMLSYLEAKCYCDEYLEGKNSLGDLGESYGYLHSRVELNKGTIDAYFQERRPSDYGKMKGSRIKKGAEGYTEKTLRKYASGEYEAEMAIMTEEHYQRIRKQAETIKLLQRKIRSIVIFTDDVKN

Secondary structure (DSSP, 8-state):
----HHHHHHHHTSHHHHHHHHHS-HHHHTT--HHHHHHHHHHHHHHHHHHHHHHHHHHHHHHHHHHHHHHHHHHHHHHTT-----EEEEEEEETTEEEEEEEEEEEPTTS-EEEEEPPPBTTB--HHHHHHH-SSHHHHHHHHHHHHHHHHHHHHHHHHHHHHHHHHTSHHHHS----

pLDDT: mean 87.09, std 11.31, range [49.81, 98.19]